Protein AF-A0A7J8J6B3-F1 (afdb_monomer_lite)

Sequence (181 aa):
MGTLDSAQWARTAAPEAQPDWDHHSEEGRAALQRYRDALLRRFLVGAQWPTNISKVANVTQRPDECPGAFYKCLCEAFQIYTLFDPEGPDNQRMVNTAFISQSASDIRKKLQKLEGFAGMNISQLIEIANKVYSNREETVEQEARKRMEKKAALLAAALEKPLPPRKGQRPEGKNNLHTGV

Foldseek 3Di:
DDDPPPVVLLCQLAPPDDDPQDCVDPVSVVSVVSVVVSVVVCCVVVPPLVLPVVQLLPQAADLPHQLVRSLVVSQVSCVVRHPDNCPDPVNQLVSLVSSLVRYDPQLNVVLVPDPPSSVDGPVVSSVSSNVSSVVVVVVVVVVVVVVVVVVVVVVVVVVPPDDPPDPDDDDDDDDDDDDDD

Organism: Molossus molossus (NCBI:txid27622)

InterPro domains:
  IPR003036 Core shell protein Gag P30 [PF02093] (12-134)
  IPR050462 Retroviral Gag-Pol polyproteins [PTHR33166] (8-177)

Secondary structure (DSSP, 8-state):
-----HHHHHHHHS-SSPP---TTSHHHHHHHHHHHHHHHHHHHHH------HHHHHT----TTS-HHHHHHHHHHHHHHH-S--TTSTTTHHHHHHHHHHHS-HHHHHHHHTSTTGGG--HHHHHHHHHHHHHHHHHHHHHHHHHHHHHHHHHHHHHHSSPPPP-TT-PPPP--------

Structure (mmCIF, N/CA/C/O backbone):
data_AF-A0A7J8J6B3-F1
#
_entry.id   AF-A0A7J8J6B3-F1
#
loop_
_atom_site.group_PDB
_atom_site.id
_atom_site.type_symbol
_atom_site.label_atom_id
_atom_site.label_alt_id
_atom_site.label_comp_id
_atom_site.label_asym_id
_atom_site.label_entity_id
_atom_site.label_seq_id
_atom_site.pdbx_PDB_ins_code
_atom_site.Cartn_x
_atom_site.Cartn_y
_atom_site.Cartn_z
_atom_site.occupancy
_atom_site.B_iso_or_equiv
_atom_site.auth_seq_id
_atom_site.auth_comp_id
_atom_site.auth_asym_id
_atom_site.auth_atom_id
_atom_site.pdbx_PDB_model_num
ATOM 1 N N . MET A 1 1 ? 30.357 17.970 -30.559 1.00 35.09 1 MET A N 1
ATOM 2 C CA . MET A 1 1 ? 29.307 17.162 -29.901 1.00 35.09 1 MET A CA 1
ATOM 3 C C . MET A 1 1 ? 28.407 16.600 -30.993 1.00 35.09 1 MET A C 1
ATOM 5 O O . MET A 1 1 ? 27.457 17.260 -31.388 1.00 35.09 1 MET A O 1
ATOM 9 N N . GLY A 1 2 ? 28.801 15.472 -31.593 1.00 40.50 2 GLY A N 1
ATOM 10 C CA . GLY A 1 2 ? 28.080 14.866 -32.714 1.00 40.50 2 GLY A CA 1
ATOM 11 C C . GLY A 1 2 ? 26.863 14.098 -32.214 1.00 40.50 2 GLY A C 1
ATOM 12 O O . GLY A 1 2 ? 26.988 13.273 -31.313 1.00 40.50 2 GLY A O 1
ATOM 13 N N . THR A 1 3 ? 25.695 14.385 -32.775 1.00 45.34 3 THR A N 1
ATOM 14 C CA . THR A 1 3 ? 24.480 13.588 -32.601 1.00 45.34 3 THR A CA 1
ATOM 15 C C . THR A 1 3 ? 24.753 12.177 -33.124 1.00 45.34 3 THR A C 1
ATOM 17 O O . THR A 1 3 ? 24.758 11.968 -34.336 1.00 45.34 3 THR A O 1
ATOM 20 N N . LEU A 1 4 ? 25.043 11.222 -32.231 1.00 43.91 4 LEU A N 1
ATOM 21 C CA . LEU A 1 4 ? 25.082 9.808 -32.599 1.00 43.91 4 LEU A CA 1
ATOM 22 C C . LEU A 1 4 ? 23.664 9.451 -33.051 1.00 43.91 4 LEU A C 1
ATOM 24 O O . LEU A 1 4 ? 22.733 9.465 -32.245 1.00 43.91 4 LEU A O 1
ATOM 28 N N . ASP A 1 5 ? 23.514 9.231 -34.353 1.00 53.50 5 ASP A N 1
ATOM 29 C CA . ASP A 1 5 ? 22.255 8.921 -35.014 1.00 53.50 5 ASP A CA 1
ATOM 30 C C . ASP A 1 5 ? 21.577 7.750 -34.293 1.00 53.50 5 ASP A C 1
ATOM 32 O O . ASP A 1 5 ? 22.074 6.616 -34.270 1.00 53.50 5 ASP A O 1
ATOM 36 N N . SER A 1 6 ? 20.446 8.045 -33.650 1.00 54.84 6 SER A N 1
ATOM 37 C CA . SER A 1 6 ? 19.723 7.078 -32.842 1.00 54.84 6 SER A CA 1
ATOM 38 C C . SER A 1 6 ? 19.203 5.888 -33.662 1.00 54.84 6 SER A C 1
ATOM 40 O O . SER A 1 6 ? 18.957 4.804 -33.134 1.00 54.84 6 SER A O 1
ATOM 42 N N . ALA A 1 7 ? 19.082 6.056 -34.978 1.00 54.97 7 ALA A N 1
ATOM 43 C CA . ALA A 1 7 ? 18.698 4.985 -35.879 1.00 54.97 7 ALA A CA 1
ATOM 44 C C .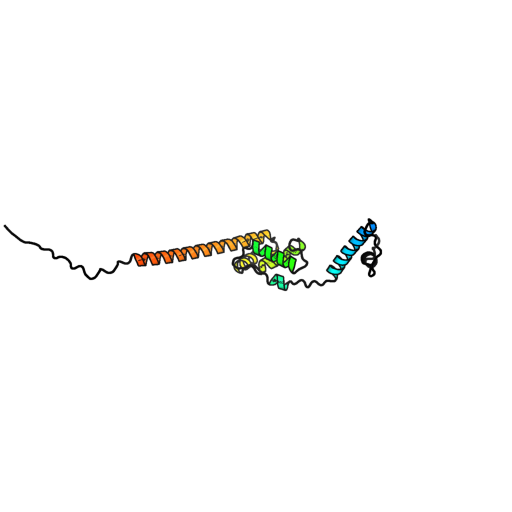 ALA A 1 7 ? 19.883 4.073 -36.248 1.00 54.97 7 ALA A C 1
ATOM 46 O O . ALA A 1 7 ? 19.681 2.880 -36.487 1.00 54.97 7 ALA A O 1
ATOM 47 N N . GLN A 1 8 ? 21.116 4.592 -36.267 1.00 52.94 8 GLN A N 1
ATOM 48 C CA . GLN A 1 8 ? 22.314 3.813 -36.603 1.00 52.94 8 GLN A CA 1
ATOM 49 C C . GLN A 1 8 ? 22.769 2.905 -35.458 1.00 52.94 8 GLN A C 1
ATOM 51 O O . GLN A 1 8 ? 23.138 1.759 -35.717 1.00 52.94 8 GLN A O 1
ATOM 56 N N . TRP A 1 9 ? 22.688 3.343 -34.191 1.00 56.34 9 TRP A N 1
ATOM 57 C CA . TRP A 1 9 ? 23.009 2.441 -33.070 1.00 56.34 9 TRP A CA 1
ATOM 58 C C . TRP A 1 9 ? 22.034 1.266 -32.995 1.00 56.34 9 TRP A C 1
ATOM 60 O O . TRP A 1 9 ? 22.459 0.150 -32.712 1.00 56.34 9 TRP A O 1
ATOM 70 N N . ALA A 1 10 ? 20.748 1.492 -33.283 1.00 56.19 10 ALA A N 1
ATOM 71 C CA . ALA A 1 10 ? 19.719 0.461 -33.193 1.00 56.19 10 ALA A CA 1
ATOM 72 C C . ALA A 1 10 ? 19.918 -0.640 -34.246 1.00 56.19 10 ALA A C 1
ATOM 74 O O . ALA A 1 10 ? 19.779 -1.818 -33.927 1.00 56.19 10 ALA A O 1
ATOM 75 N N . ARG A 1 11 ? 20.317 -0.276 -35.474 1.00 59.25 11 ARG A N 1
ATOM 76 C CA . ARG A 1 11 ? 20.604 -1.239 -36.555 1.00 59.25 11 ARG A CA 1
ATOM 77 C C . ARG A 1 11 ? 21.854 -2.077 -36.288 1.00 59.25 11 ARG A C 1
ATOM 79 O O . ARG A 1 11 ? 21.860 -3.266 -36.582 1.00 59.25 11 ARG A O 1
ATOM 86 N N . THR A 1 12 ? 22.891 -1.476 -35.705 1.00 63.16 12 THR A N 1
ATOM 87 C CA . THR A 1 12 ? 24.136 -2.183 -35.360 1.00 63.16 12 THR A CA 1
ATOM 88 C C . THR A 1 12 ? 23.988 -3.024 -34.088 1.00 63.16 12 THR A C 1
ATOM 90 O O . THR A 1 12 ? 24.637 -4.058 -33.948 1.00 63.16 12 THR A O 1
ATOM 93 N N . ALA A 1 13 ? 23.140 -2.594 -33.149 1.00 64.56 13 ALA A N 1
ATOM 94 C CA . ALA A 1 13 ? 22.900 -3.302 -31.896 1.00 64.56 13 ALA A CA 1
ATOM 95 C C . ALA A 1 13 ? 21.875 -4.435 -32.028 1.00 64.56 13 ALA A C 1
ATOM 97 O O . ALA A 1 13 ? 22.008 -5.405 -31.299 1.00 64.56 13 ALA A O 1
ATOM 98 N N . ALA A 1 14 ? 20.888 -4.340 -32.928 1.00 71.25 14 ALA A N 1
ATOM 99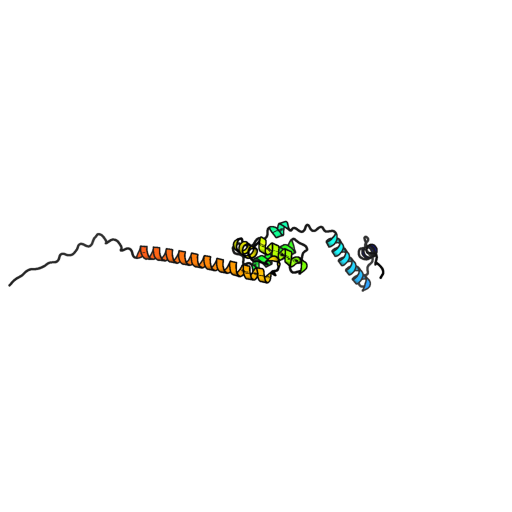 C CA . ALA A 1 14 ? 19.839 -5.342 -33.131 1.00 71.25 14 ALA A CA 1
ATOM 100 C C . ALA A 1 14 ? 19.686 -5.728 -34.617 1.00 71.25 14 ALA A C 1
ATOM 102 O O . ALA A 1 14 ? 18.723 -5.292 -35.254 1.00 71.25 14 ALA A O 1
ATOM 103 N N . PRO A 1 15 ? 20.617 -6.525 -35.185 1.00 77.44 15 PRO A N 1
ATOM 104 C CA . PRO A 1 15 ? 20.516 -6.983 -36.568 1.00 77.44 15 PRO A CA 1
ATOM 105 C C . PRO A 1 15 ? 19.266 -7.851 -36.784 1.00 77.44 15 PRO A C 1
ATOM 107 O O . PRO A 1 15 ? 18.881 -8.637 -35.918 1.00 77.44 15 PRO A O 1
ATOM 110 N N . GLU A 1 16 ? 18.628 -7.696 -37.948 1.00 75.00 16 GLU A N 1
ATOM 111 C CA . GLU A 1 16 ? 17.424 -8.453 -38.338 1.00 75.00 16 GLU A CA 1
ATOM 112 C C . GLU A 1 16 ? 17.750 -9.868 -38.841 1.00 75.00 16 GLU A C 1
ATOM 114 O O . GLU A 1 16 ? 16.938 -10.780 -38.702 1.00 75.00 16 GLU A O 1
ATOM 119 N N . ALA A 1 17 ? 18.947 -10.056 -39.399 1.00 78.25 17 ALA A N 1
ATOM 120 C CA . ALA A 1 17 ? 19.479 -11.352 -39.807 1.00 78.25 17 ALA A CA 1
ATOM 121 C C . ALA A 1 17 ? 20.443 -11.898 -38.747 1.00 78.25 17 ALA A C 1
ATOM 123 O O . ALA A 1 17 ? 21.030 -11.130 -37.982 1.00 78.25 17 ALA A O 1
ATOM 124 N N . GLN A 1 18 ? 20.629 -13.221 -38.725 1.00 77.69 18 GLN A N 1
ATOM 125 C CA . GLN A 1 18 ? 21.564 -13.874 -37.812 1.00 77.69 18 GLN A CA 1
ATOM 126 C C . GLN A 1 18 ? 22.991 -13.338 -38.036 1.00 77.69 18 GLN A C 1
ATOM 128 O O . GLN A 1 18 ? 23.529 -13.504 -39.133 1.00 77.69 18 GLN A O 1
ATOM 133 N N . PRO A 1 19 ? 23.608 -12.696 -37.028 1.00 79.94 19 PRO A N 1
ATOM 134 C CA . PRO A 1 19 ? 24.966 -12.192 -37.150 1.00 79.94 19 PRO A CA 1
ATOM 135 C C . PRO A 1 19 ? 25.989 -13.312 -36.922 1.00 79.94 19 PRO A C 1
ATOM 137 O O . PRO A 1 19 ? 25.786 -14.188 -36.082 1.00 79.94 19 PRO A O 1
ATOM 140 N N . ASP A 1 20 ? 27.118 -13.237 -37.621 1.00 84.06 20 ASP A N 1
ATOM 141 C CA . ASP A 1 20 ? 28.2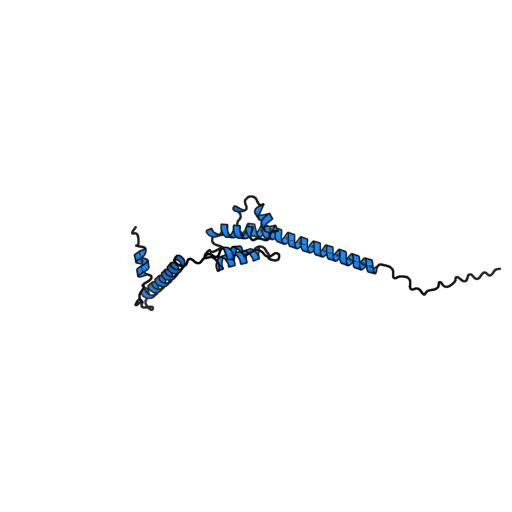56 -14.156 -37.475 1.00 84.06 20 ASP A CA 1
ATOM 142 C C . ASP A 1 20 ? 29.165 -13.742 -36.297 1.00 84.06 20 ASP A C 1
ATOM 144 O O . ASP A 1 20 ? 30.349 -13.450 -36.452 1.00 84.06 20 ASP A O 1
ATOM 148 N N . TRP A 1 21 ? 28.582 -13.572 -35.105 1.00 85.31 21 TRP A N 1
ATOM 149 C CA . TRP A 1 21 ? 29.345 -13.171 -33.919 1.00 85.31 21 TRP A CA 1
ATOM 150 C C . TRP A 1 21 ? 30.109 -14.353 -33.332 1.00 85.31 21 TRP A C 1
ATOM 152 O O . TRP A 1 21 ? 29.505 -15.316 -32.865 1.00 85.31 21 TRP A O 1
ATOM 162 N N . ASP A 1 22 ? 31.430 -14.224 -33.225 1.00 86.88 22 ASP A N 1
ATOM 163 C CA . ASP A 1 22 ? 32.230 -15.159 -32.440 1.00 86.88 22 ASP A CA 1
ATOM 164 C C . ASP A 1 22 ? 32.005 -14.936 -30.937 1.00 86.88 22 ASP A C 1
ATOM 166 O O . ASP A 1 22 ? 32.553 -14.015 -30.328 1.00 86.88 22 ASP A O 1
ATOM 170 N N . HIS A 1 23 ? 31.220 -15.811 -30.313 1.00 79.12 23 HIS A N 1
ATOM 171 C CA . HIS A 1 23 ? 30.904 -15.757 -28.885 1.00 79.12 23 HIS A CA 1
ATOM 172 C C . HIS A 1 23 ? 32.118 -15.952 -27.958 1.00 79.12 23 HIS A C 1
ATOM 174 O O . HIS A 1 23 ? 32.036 -15.631 -26.766 1.00 79.12 23 HIS A O 1
ATOM 180 N N . HIS A 1 24 ? 33.240 -16.454 -28.478 1.00 87.31 24 HIS A N 1
ATOM 181 C CA . HIS A 1 24 ? 34.475 -16.647 -27.722 1.00 87.31 24 HIS A CA 1
ATOM 182 C C . HIS A 1 24 ? 35.396 -15.418 -27.758 1.00 87.31 24 HIS A C 1
ATOM 184 O O . HIS A 1 24 ? 36.246 -15.272 -26.874 1.00 87.31 24 HIS A O 1
ATOM 190 N N . SER A 1 25 ? 35.167 -14.479 -28.679 1.00 91.50 25 SER A N 1
ATOM 191 C CA . SER A 1 25 ? 35.855 -13.182 -28.730 1.00 91.50 25 SER A CA 1
ATOM 192 C C . SER A 1 25 ? 35.271 -12.159 -27.747 1.00 91.50 25 SER A C 1
ATOM 194 O O . SER A 1 25 ? 34.112 -12.244 -27.326 1.00 91.50 25 SER A O 1
ATOM 196 N N . GLU A 1 26 ? 36.075 -11.173 -27.351 1.00 89.19 26 GLU A N 1
ATOM 197 C CA . GLU A 1 26 ? 35.612 -10.070 -26.502 1.00 89.19 26 GLU A CA 1
ATOM 198 C C . GLU A 1 26 ? 34.605 -9.184 -27.245 1.00 89.19 26 GLU A C 1
ATOM 200 O O . GLU A 1 26 ? 33.558 -8.819 -26.702 1.00 89.19 26 GLU A O 1
ATOM 205 N N . GLU A 1 27 ? 34.863 -8.941 -28.525 1.00 87.12 27 GLU A N 1
ATOM 206 C CA . GLU A 1 27 ? 34.019 -8.174 -29.428 1.00 87.12 27 GLU A CA 1
ATOM 207 C C . GLU A 1 27 ? 32.646 -8.828 -29.621 1.00 87.12 27 GLU A C 1
ATOM 209 O O . GLU A 1 27 ? 31.622 -8.140 -29.560 1.00 87.12 27 GLU A O 1
ATOM 214 N N . GLY A 1 28 ? 32.600 -10.152 -29.800 1.00 86.75 28 GLY A N 1
ATOM 215 C CA . GLY A 1 28 ? 31.355 -10.903 -29.954 1.00 86.75 28 GLY A CA 1
ATOM 216 C C . GLY A 1 28 ? 30.551 -11.009 -28.658 1.00 86.75 28 GLY A C 1
ATOM 217 O O . GLY A 1 28 ? 29.323 -10.896 -28.694 1.00 86.75 28 GLY A O 1
ATOM 218 N N . ARG A 1 29 ? 31.205 -11.111 -27.490 1.00 88.44 29 ARG A N 1
ATOM 219 C CA . ARG A 1 29 ? 30.517 -10.992 -26.187 1.00 88.44 29 ARG A CA 1
ATOM 220 C C . ARG A 1 29 ? 29.921 -9.601 -25.984 1.00 88.44 29 ARG A C 1
ATOM 222 O O . ARG A 1 29 ? 28.769 -9.484 -25.564 1.00 88.44 29 ARG A O 1
ATOM 229 N N . ALA A 1 30 ? 30.667 -8.550 -26.319 1.00 88.06 30 ALA A N 1
ATOM 230 C CA . ALA A 1 30 ? 30.177 -7.178 -26.239 1.00 88.06 30 ALA A CA 1
ATOM 231 C C . ALA A 1 30 ? 29.017 -6.928 -27.221 1.00 88.06 30 ALA A C 1
ATOM 233 O O . ALA A 1 30 ? 28.054 -6.243 -26.876 1.00 88.06 30 ALA A O 1
ATOM 234 N N . ALA A 1 31 ? 29.072 -7.503 -28.427 1.00 86.69 31 ALA A N 1
ATOM 235 C CA . ALA A 1 31 ? 27.983 -7.438 -29.400 1.00 86.69 31 ALA A CA 1
ATOM 236 C C . ALA A 1 31 ? 26.716 -8.142 -28.896 1.00 86.69 31 ALA A C 1
ATOM 238 O O . ALA A 1 31 ? 25.632 -7.561 -28.952 1.00 86.69 31 ALA A O 1
ATOM 239 N N . LEU A 1 32 ? 26.862 -9.330 -28.305 1.00 84.94 32 LEU A N 1
ATOM 240 C CA . LEU A 1 32 ? 25.756 -10.066 -27.696 1.00 84.94 32 LEU A CA 1
ATOM 241 C C . LEU A 1 32 ? 25.111 -9.295 -26.535 1.00 84.94 32 LEU A C 1
ATOM 243 O O . LEU A 1 32 ? 23.885 -9.285 -26.412 1.00 84.94 32 LEU A O 1
ATOM 247 N N . GLN A 1 33 ? 25.908 -8.630 -25.695 1.00 86.06 33 GLN A N 1
ATOM 248 C CA . GLN A 1 33 ? 25.378 -7.803 -24.611 1.00 86.06 33 GLN A CA 1
ATOM 249 C C . GLN A 1 33 ? 24.569 -6.618 -25.158 1.00 86.06 33 GLN A C 1
ATOM 251 O O . GLN A 1 33 ? 23.429 -6.415 -24.743 1.00 86.06 33 GLN A O 1
ATOM 256 N N . ARG A 1 34 ? 25.100 -5.899 -26.159 1.00 87.75 34 ARG A N 1
ATOM 257 C CA . ARG A 1 34 ? 24.376 -4.802 -26.828 1.00 87.75 34 ARG A CA 1
ATOM 258 C C . ARG A 1 34 ? 23.065 -5.273 -27.457 1.00 87.75 34 ARG A C 1
ATOM 260 O O . ARG A 1 34 ? 22.070 -4.558 -27.377 1.00 87.75 34 ARG A O 1
ATOM 267 N N . TYR A 1 35 ? 23.053 -6.471 -28.037 1.00 84.62 35 TYR A N 1
ATOM 268 C CA . TYR A 1 35 ? 21.853 -7.083 -28.605 1.00 84.62 35 TYR A CA 1
ATOM 269 C C . TYR A 1 35 ? 20.777 -7.356 -27.566 1.00 84.62 35 TYR A C 1
ATOM 271 O O . TYR A 1 35 ? 19.624 -6.966 -27.747 1.00 84.62 35 TYR A O 1
ATOM 279 N N . ARG A 1 36 ? 21.157 -7.977 -26.446 1.00 83.75 36 ARG A N 1
ATOM 280 C CA . ARG A 1 36 ? 20.245 -8.237 -25.326 1.00 83.75 36 ARG A CA 1
ATOM 281 C C . ARG A 1 36 ? 19.671 -6.938 -24.771 1.00 83.75 36 ARG A C 1
ATOM 283 O O . ARG A 1 36 ? 18.459 -6.840 -24.603 1.00 83.75 36 ARG A O 1
ATOM 290 N N . ASP A 1 37 ? 20.512 -5.928 -24.570 1.00 82.50 37 ASP A N 1
ATOM 291 C CA . ASP A 1 37 ? 20.078 -4.624 -24.068 1.00 82.50 37 ASP A CA 1
ATOM 292 C C . ASP A 1 37 ? 19.140 -3.916 -25.056 1.00 82.50 37 ASP A C 1
ATOM 294 O O . ASP A 1 3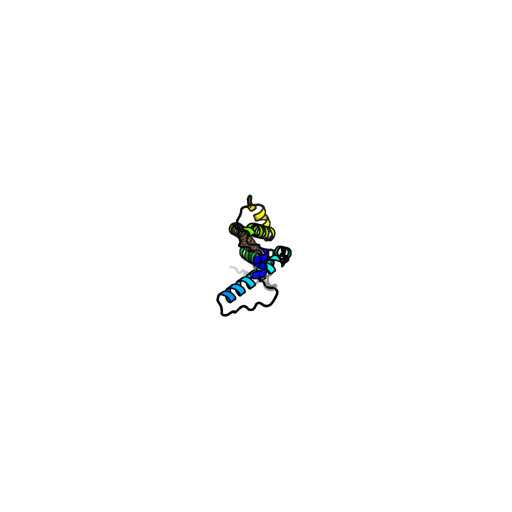7 ? 18.133 -3.335 -24.650 1.00 82.50 37 ASP A O 1
ATOM 298 N N . ALA A 1 38 ? 19.430 -3.981 -26.358 1.00 82.38 38 ALA A N 1
ATOM 299 C CA . ALA A 1 38 ? 18.582 -3.409 -27.399 1.00 82.38 38 ALA A CA 1
ATOM 300 C C . ALA A 1 38 ? 17.231 -4.131 -27.503 1.00 82.38 38 ALA A C 1
ATOM 302 O O . ALA A 1 38 ? 16.203 -3.466 -27.635 1.00 82.38 38 ALA A O 1
ATOM 303 N N . LEU A 1 39 ? 17.208 -5.463 -27.390 1.00 80.31 39 LEU A N 1
ATOM 304 C CA . LEU A 1 39 ? 15.973 -6.246 -27.347 1.00 80.31 39 LEU A CA 1
ATOM 305 C C . LEU A 1 39 ? 15.139 -5.918 -26.112 1.00 80.31 39 LEU A C 1
ATOM 307 O O . LEU A 1 39 ? 13.946 -5.667 -26.253 1.00 80.31 39 LEU A O 1
ATOM 311 N N . LEU A 1 40 ? 15.751 -5.859 -24.928 1.00 78.94 40 LEU A N 1
ATOM 312 C CA . LEU A 1 40 ? 15.059 -5.480 -23.696 1.00 78.94 40 LEU A CA 1
ATOM 313 C C . LEU A 1 40 ? 14.506 -4.060 -23.791 1.00 78.94 40 LEU A C 1
ATOM 315 O O . LEU A 1 40 ? 13.344 -3.841 -23.480 1.00 78.94 40 LEU A O 1
ATOM 319 N N . ARG A 1 41 ? 15.284 -3.096 -24.292 1.00 75.69 41 ARG A N 1
ATOM 320 C CA . ARG A 1 41 ? 14.814 -1.718 -24.498 1.00 75.69 41 ARG A CA 1
ATOM 321 C C . ARG A 1 41 ? 13.689 -1.645 -25.522 1.00 75.69 41 ARG A C 1
ATOM 323 O O . ARG A 1 41 ? 12.691 -0.990 -25.260 1.00 75.69 41 ARG A O 1
ATOM 330 N N . ARG A 1 42 ? 13.811 -2.319 -26.669 1.00 70.88 42 ARG A N 1
ATOM 331 C CA . ARG A 1 42 ? 12.765 -2.352 -27.705 1.00 70.88 42 ARG A CA 1
ATOM 332 C C . ARG A 1 42 ? 11.499 -3.030 -27.194 1.00 70.88 42 ARG A C 1
ATOM 334 O O . ARG A 1 42 ? 10.407 -2.558 -27.487 1.00 70.88 42 ARG A O 1
ATOM 341 N N . PHE A 1 43 ? 11.644 -4.098 -26.419 1.00 69.06 43 PHE A N 1
ATOM 342 C CA . PHE A 1 43 ? 10.539 -4.767 -25.751 1.00 69.06 43 PHE A CA 1
ATOM 343 C C . PHE A 1 43 ? 9.897 -3.858 -24.705 1.00 69.06 43 PHE A C 1
ATOM 345 O O . PHE A 1 43 ? 8.691 -3.716 -24.724 1.00 69.06 43 PHE A O 1
ATOM 352 N N . LEU A 1 44 ? 10.657 -3.172 -23.854 1.00 64.50 44 LEU A N 1
ATOM 353 C CA . LEU A 1 44 ? 10.109 -2.256 -22.847 1.00 64.50 44 LEU A CA 1
ATOM 354 C C . LEU A 1 44 ? 9.465 -1.001 -23.460 1.00 64.50 44 LEU A C 1
ATOM 356 O O . LEU A 1 44 ? 8.470 -0.516 -22.938 1.00 64.50 44 LEU A O 1
ATOM 360 N N . VAL A 1 45 ? 10.006 -0.482 -24.566 1.00 65.38 45 VAL A N 1
ATOM 361 C CA . VAL A 1 45 ? 9.463 0.689 -25.282 1.00 65.38 45 VAL A CA 1
ATOM 362 C C . VAL A 1 45 ? 8.256 0.316 -26.152 1.00 65.38 45 VAL A C 1
ATOM 364 O O . VAL A 1 45 ? 7.334 1.112 -26.297 1.00 65.38 45 VAL A O 1
ATOM 367 N N . GLY A 1 46 ? 8.262 -0.877 -26.757 1.00 57.75 46 GLY A N 1
ATOM 368 C CA . GLY A 1 46 ? 7.210 -1.362 -27.658 1.00 57.75 46 GLY A CA 1
ATOM 369 C C . GLY A 1 46 ? 6.101 -2.152 -26.964 1.00 57.75 46 GLY A C 1
ATOM 370 O O . GLY A 1 46 ? 4.970 -2.180 -27.449 1.00 57.75 46 GLY A O 1
ATOM 371 N N . ALA A 1 47 ? 6.388 -2.770 -25.819 1.00 52.25 47 ALA A N 1
ATOM 372 C CA . ALA A 1 47 ? 5.366 -3.304 -24.946 1.00 52.25 47 ALA A CA 1
ATOM 373 C C . ALA A 1 47 ? 4.697 -2.117 -24.265 1.00 52.25 47 ALA A C 1
ATOM 375 O O . ALA A 1 47 ? 5.158 -1.595 -23.251 1.00 52.25 47 ALA A O 1
ATOM 376 N N . GLN A 1 48 ? 3.542 -1.736 -24.799 1.00 54.75 48 GLN A N 1
ATOM 377 C CA . GLN A 1 48 ? 2.478 -1.221 -23.957 1.00 54.75 48 GLN A CA 1
ATOM 378 C C . GLN A 1 48 ? 2.111 -2.351 -22.988 1.00 54.75 48 GLN A C 1
ATOM 380 O O . GLN A 1 48 ? 1.126 -3.051 -23.197 1.00 54.75 48 GLN A O 1
ATOM 385 N N . TRP A 1 49 ? 2.936 -2.600 -21.966 1.00 52.28 49 TRP A N 1
ATOM 386 C CA . TRP A 1 49 ? 2.477 -3.334 -20.800 1.00 52.28 49 TRP A CA 1
ATOM 387 C C . TRP A 1 49 ? 1.268 -2.543 -20.328 1.00 52.28 49 TRP A C 1
ATOM 389 O O . TRP A 1 49 ? 1.435 -1.363 -20.006 1.00 52.28 49 TRP A O 1
ATOM 399 N N . PRO A 1 50 ? 0.044 -3.094 -20.375 1.00 54.94 50 PRO A N 1
ATOM 400 C CA . PRO A 1 50 ? -1.085 -2.361 -19.854 1.00 54.94 50 PRO A CA 1
ATOM 401 C C . PRO A 1 50 ? -0.816 -2.235 -18.361 1.00 54.94 50 PRO A C 1
ATOM 403 O O . PRO A 1 50 ? -0.987 -3.205 -17.626 1.00 54.94 50 PRO A O 1
ATOM 406 N N . THR A 1 51 ? -0.318 -1.071 -17.933 1.00 68.56 51 THR A N 1
ATOM 407 C CA . THR A 1 51 ? -0.158 -0.708 -16.531 1.00 68.56 51 THR A CA 1
ATOM 408 C C . THR A 1 51 ? -1.510 -0.956 -15.894 1.00 68.56 51 THR A C 1
ATOM 410 O O . THR A 1 51 ? -2.457 -0.194 -16.105 1.00 68.56 51 THR A O 1
ATOM 413 N N . ASN A 1 52 ? -1.648 -2.074 -15.186 1.00 82.00 52 ASN A N 1
ATOM 414 C CA . ASN A 1 52 ? -2.951 -2.523 -14.735 1.00 82.00 52 ASN A CA 1
ATOM 415 C C . ASN A 1 52 ? -3.233 -1.877 -13.385 1.00 82.00 52 ASN A C 1
ATOM 417 O O . ASN A 1 52 ? -3.302 -2.529 -12.344 1.00 82.00 52 ASN A O 1
ATOM 421 N N . ILE A 1 53 ? -3.390 -0.553 -13.420 1.00 85.69 53 ILE A N 1
ATOM 422 C CA . ILE A 1 53 ? -3.714 0.259 -12.248 1.00 85.69 53 ILE A CA 1
ATOM 423 C C . ILE A 1 53 ? -5.035 -0.200 -11.634 1.00 85.69 53 ILE A C 1
ATOM 425 O O . ILE A 1 53 ? -5.191 -0.141 -10.421 1.00 85.69 53 ILE A O 1
ATOM 429 N N . SER A 1 54 ? -5.962 -0.736 -12.433 1.00 86.50 54 SER A N 1
ATOM 430 C CA . SER A 1 54 ? -7.202 -1.323 -11.923 1.00 86.50 54 SER A CA 1
ATOM 431 C C . SER A 1 54 ? -6.945 -2.500 -10.977 1.00 86.50 54 SER A C 1
ATOM 433 O O . SER A 1 54 ? -7.636 -2.622 -9.971 1.00 86.50 54 SER A O 1
ATOM 435 N N . LYS A 1 55 ? -5.944 -3.352 -11.244 1.00 89.62 55 LYS A N 1
ATOM 436 C CA . LYS A 1 55 ? -5.558 -4.436 -10.323 1.00 89.62 55 LYS A CA 1
ATOM 437 C C . LYS A 1 55 ? -4.958 -3.895 -9.032 1.00 89.62 55 LYS A C 1
ATOM 439 O O . LYS A 1 55 ? -5.330 -4.384 -7.972 1.00 89.62 55 LYS A O 1
ATOM 444 N N . VAL A 1 56 ? -4.113 -2.869 -9.117 1.00 90.75 56 VAL A N 1
ATOM 445 C CA . VAL A 1 56 ? -3.550 -2.202 -7.932 1.00 90.75 56 VAL A CA 1
ATOM 446 C C . VAL A 1 56 ? -4.650 -1.533 -7.104 1.00 90.75 56 VAL A C 1
ATOM 448 O O . VAL A 1 56 ? -4.679 -1.678 -5.891 1.00 90.75 56 VAL A O 1
ATOM 451 N N . ALA A 1 57 ? -5.612 -0.868 -7.746 1.00 90.19 57 ALA A N 1
ATOM 452 C CA . ALA A 1 57 ? -6.725 -0.195 -7.076 1.00 90.19 57 ALA A CA 1
ATOM 453 C C . ALA A 1 57 ? -7.673 -1.148 -6.326 1.00 90.19 57 ALA A C 1
ATOM 455 O O . ALA A 1 57 ? -8.376 -0.715 -5.415 1.00 90.19 57 ALA A O 1
ATOM 456 N N . ASN A 1 58 ? -7.691 -2.431 -6.700 1.00 94.25 58 ASN A N 1
ATOM 457 C CA . ASN A 1 58 ? -8.469 -3.464 -6.015 1.00 94.25 58 ASN A CA 1
ATOM 458 C C . ASN A 1 58 ? -7.779 -4.001 -4.753 1.00 94.25 58 ASN A C 1
ATOM 460 O O . ASN A 1 58 ? -8.398 -4.753 -4.001 1.00 94.25 58 ASN A O 1
ATOM 464 N N . VAL A 1 59 ? -6.510 -3.658 -4.522 1.00 94.88 59 VAL A N 1
ATOM 465 C CA . VAL A 1 59 ? -5.812 -4.006 -3.286 1.00 94.88 59 VAL A CA 1
ATOM 466 C C . VAL A 1 59 ? -6.292 -3.045 -2.210 1.00 94.88 59 VAL A C 1
ATOM 468 O O . VAL A 1 59 ? -6.135 -1.838 -2.322 1.00 94.88 59 VAL A O 1
ATOM 471 N N . THR A 1 60 ? -6.927 -3.568 -1.170 1.00 97.25 60 THR A N 1
ATOM 472 C CA . THR A 1 60 ? -7.419 -2.769 -0.044 1.00 97.25 60 THR A CA 1
ATOM 473 C C . THR A 1 60 ? -7.050 -3.446 1.254 1.00 97.25 60 THR A C 1
ATOM 475 O O . THR A 1 60 ? -7.117 -4.674 1.333 1.00 97.25 60 THR A O 1
ATOM 478 N N . GLN A 1 61 ? -6.734 -2.651 2.273 1.00 97.88 61 GLN A N 1
ATOM 479 C CA . GLN A 1 61 ? -6.374 -3.170 3.583 1.00 97.88 61 GLN A CA 1
ATOM 480 C C . GLN A 1 61 ? -7.528 -3.982 4.171 1.00 97.88 61 GLN A C 1
ATOM 482 O O . GLN A 1 61 ? -8.660 -3.493 4.288 1.00 97.88 61 GLN A O 1
ATOM 487 N N . ARG A 1 62 ? -7.234 -5.215 4.582 1.00 94.62 62 ARG A N 1
ATOM 488 C CA . ARG A 1 62 ? -8.216 -6.064 5.268 1.00 94.62 62 ARG A CA 1
ATOM 489 C C . ARG A 1 62 ? -8.428 -5.584 6.711 1.00 94.62 62 ARG A C 1
ATOM 491 O O . ARG A 1 62 ? -7.534 -4.970 7.290 1.00 94.62 62 ARG A O 1
ATOM 498 N N . PRO A 1 63 ? -9.590 -5.854 7.334 1.00 89.25 63 PRO A N 1
ATOM 499 C CA . PRO A 1 63 ? -9.849 -5.417 8.705 1.00 89.25 63 PRO A CA 1
ATOM 500 C C . PRO A 1 63 ? -8.808 -5.921 9.709 1.00 89.25 63 PRO A C 1
ATOM 502 O O . PRO A 1 63 ? -8.433 -5.177 10.598 1.00 89.25 63 PRO A O 1
ATOM 505 N N . ASP A 1 64 ? -8.323 -7.144 9.542 1.00 90.06 64 ASP A N 1
ATOM 506 C CA . ASP A 1 64 ? -7.364 -7.850 10.399 1.00 90.06 64 ASP A CA 1
ATOM 507 C C . ASP A 1 64 ? -5.896 -7.675 9.970 1.00 90.06 64 ASP A C 1
ATOM 509 O O . ASP A 1 64 ? -4.985 -8.238 10.572 1.00 90.06 64 ASP A O 1
ATOM 513 N N . GLU A 1 65 ? -5.649 -6.903 8.915 1.00 95.44 65 GLU A N 1
ATOM 514 C CA . GLU A 1 65 ? -4.315 -6.692 8.371 1.00 95.44 65 GLU A CA 1
ATOM 515 C C . GLU A 1 65 ? -3.688 -5.429 8.960 1.00 95.44 65 GLU A C 1
ATOM 517 O O . GLU A 1 65 ? -4.253 -4.330 8.885 1.00 95.44 65 GLU A O 1
ATOM 522 N N . CYS A 1 66 ? -2.484 -5.559 9.520 1.00 96.25 66 CYS A N 1
ATOM 523 C CA . CYS A 1 66 ? -1.780 -4.399 10.043 1.00 96.25 66 CYS A CA 1
ATOM 524 C C . CYS A 1 66 ? -1.314 -3.477 8.893 1.00 96.25 66 CYS A C 1
ATOM 526 O O . CYS A 1 66 ? -0.930 -3.954 7.822 1.00 96.25 66 CYS A O 1
ATOM 528 N N . PRO A 1 67 ? -1.287 -2.149 9.098 1.00 97.75 67 PRO A N 1
ATOM 529 C CA . PRO A 1 67 ? -0.925 -1.183 8.056 1.00 97.75 67 PRO A CA 1
ATOM 530 C C . PRO A 1 67 ? 0.426 -1.438 7.376 1.00 97.75 67 PRO A C 1
ATOM 532 O O . PRO A 1 67 ? 0.566 -1.226 6.175 1.00 97.75 67 PRO A O 1
ATOM 535 N N . GLY A 1 68 ? 1.421 -1.922 8.124 1.00 97.12 68 GLY A N 1
ATOM 536 C CA . GLY A 1 68 ? 2.726 -2.273 7.560 1.00 97.12 68 GLY A CA 1
ATOM 537 C C . GLY A 1 68 ? 2.688 -3.495 6.634 1.00 97.12 68 GLY A C 1
ATOM 538 O O . GLY A 1 68 ? 3.404 -3.517 5.637 1.00 97.12 68 GLY A O 1
ATOM 539 N N . ALA A 1 69 ? 1.856 -4.498 6.936 1.00 97.62 69 ALA A N 1
ATOM 540 C CA . ALA A 1 69 ? 1.653 -5.648 6.053 1.00 97.62 69 ALA A CA 1
ATOM 541 C C . ALA A 1 69 ? 0.911 -5.228 4.779 1.00 97.62 69 ALA A C 1
ATOM 543 O O . ALA A 1 69 ? 1.371 -5.531 3.681 1.00 97.62 69 ALA A O 1
ATOM 544 N N . PHE A 1 70 ? -0.138 -4.417 4.931 1.00 98.06 70 PHE A N 1
ATOM 545 C CA . PHE A 1 70 ? -0.873 -3.853 3.803 1.00 98.06 70 PHE A CA 1
ATOM 546 C C . PHE A 1 70 ? 0.034 -3.065 2.847 1.00 98.06 70 PHE A C 1
ATOM 548 O O . PHE A 1 70 ? -0.047 -3.244 1.634 1.00 98.06 70 PHE A O 1
ATOM 555 N N . TYR A 1 71 ? 0.941 -2.233 3.374 1.00 97.25 71 TYR A N 1
ATOM 556 C CA . TYR A 1 71 ? 1.909 -1.516 2.541 1.00 97.25 71 TYR A CA 1
ATOM 557 C C . TYR A 1 71 ? 2.783 -2.464 1.705 1.00 97.25 71 TYR A C 1
ATOM 559 O O . TYR A 1 71 ? 2.986 -2.215 0.520 1.00 97.25 71 TYR A O 1
ATOM 567 N N . LYS A 1 72 ? 3.256 -3.575 2.286 1.00 96.38 72 LYS A N 1
ATOM 568 C CA . LYS A 1 72 ? 4.044 -4.574 1.545 1.00 96.38 72 LYS A CA 1
ATOM 569 C C . LYS A 1 72 ? 3.232 -5.197 0.413 1.00 96.38 72 LYS A C 1
ATOM 571 O O . LYS A 1 72 ? 3.703 -5.205 -0.719 1.00 96.38 72 LYS A O 1
ATOM 576 N N . CYS A 1 73 ? 1.997 -5.620 0.687 1.00 96.06 73 CYS A N 1
ATOM 577 C CA . CYS A 1 73 ? 1.102 -6.152 -0.343 1.00 96.06 73 CYS A CA 1
ATOM 578 C C . CYS A 1 73 ? 0.804 -5.122 -1.444 1.00 96.06 73 CYS A C 1
ATOM 580 O O . CYS A 1 73 ? 0.699 -5.473 -2.619 1.00 96.06 73 CYS A O 1
ATOM 582 N N . LEU A 1 74 ? 0.701 -3.840 -1.083 1.00 94.88 74 LEU A N 1
ATOM 583 C CA . LEU A 1 74 ? 0.525 -2.757 -2.041 1.00 94.88 74 LEU A CA 1
ATOM 584 C C . LEU A 1 74 ? 1.764 -2.587 -2.936 1.00 94.88 74 LEU A C 1
ATOM 586 O O . LEU A 1 74 ? 1.620 -2.500 -4.154 1.00 94.88 74 LEU A O 1
ATOM 590 N N . CYS A 1 75 ? 2.973 -2.594 -2.367 1.00 93.81 75 CYS A N 1
ATOM 591 C CA . CYS A 1 75 ? 4.223 -2.557 -3.133 1.00 93.81 75 CYS A CA 1
ATOM 592 C C . CYS A 1 75 ? 4.366 -3.761 -4.067 1.00 93.81 75 CYS A C 1
ATOM 594 O O . CYS A 1 75 ? 4.681 -3.585 -5.242 1.00 93.81 75 CYS A O 1
ATOM 596 N N . GLU A 1 76 ? 4.073 -4.967 -3.581 1.00 93.50 76 GLU A N 1
ATOM 597 C CA . GLU A 1 76 ? 4.069 -6.185 -4.397 1.00 93.50 76 GLU A CA 1
ATOM 598 C C . GLU A 1 76 ? 3.096 -6.054 -5.575 1.00 93.50 76 GLU A C 1
ATOM 600 O O . GLU A 1 76 ? 3.437 -6.379 -6.710 1.00 93.50 76 GLU A O 1
ATOM 605 N N . ALA A 1 77 ? 1.900 -5.507 -5.348 1.00 92.56 77 ALA A N 1
ATOM 606 C CA . ALA A 1 77 ? 0.940 -5.276 -6.420 1.00 92.56 77 ALA A CA 1
ATOM 607 C C . ALA A 1 77 ? 1.447 -4.263 -7.455 1.00 92.56 77 ALA A C 1
ATOM 609 O O . ALA A 1 77 ? 1.272 -4.485 -8.654 1.00 92.56 77 ALA A O 1
ATOM 610 N N . PHE A 1 78 ? 2.100 -3.179 -7.025 1.00 90.44 78 PHE A N 1
ATOM 611 C CA . PHE A 1 78 ? 2.756 -2.254 -7.949 1.00 90.44 78 PHE A CA 1
ATOM 612 C C . PHE A 1 78 ? 3.848 -2.958 -8.761 1.00 90.44 78 PHE A C 1
ATOM 614 O O . PHE A 1 78 ? 3.864 -2.804 -9.978 1.00 90.44 78 PHE A O 1
ATOM 621 N N . GLN A 1 79 ? 4.686 -3.786 -8.142 1.00 88.69 79 GLN A N 1
ATOM 622 C CA . GLN A 1 79 ? 5.750 -4.519 -8.840 1.00 88.69 79 GLN A CA 1
ATOM 623 C C . GLN A 1 79 ? 5.216 -5.574 -9.822 1.00 88.69 79 GLN A C 1
ATOM 625 O O . GLN A 1 79 ? 5.809 -5.797 -10.873 1.00 88.69 79 GLN A O 1
ATOM 630 N N . ILE A 1 80 ? 4.098 -6.232 -9.497 1.00 88.31 80 ILE A N 1
ATOM 631 C CA . ILE A 1 80 ? 3.505 -7.284 -10.337 1.00 88.31 80 ILE A CA 1
ATOM 632 C C . ILE A 1 80 ? 2.710 -6.688 -11.504 1.00 88.31 80 ILE A C 1
ATOM 634 O O . ILE A 1 80 ? 2.762 -7.200 -12.622 1.00 88.31 80 ILE A O 1
ATOM 638 N N . TYR A 1 81 ? 1.921 -5.643 -11.245 1.00 85.88 81 TYR A N 1
ATOM 639 C CA . TYR A 1 81 ? 0.924 -5.138 -12.196 1.00 85.88 81 TYR A CA 1
ATOM 640 C C . TYR A 1 81 ? 1.335 -3.843 -12.899 1.00 85.88 81 TYR A C 1
ATOM 642 O O . TYR A 1 81 ? 0.619 -3.377 -13.792 1.00 85.88 81 TYR A O 1
ATOM 650 N N . THR A 1 82 ? 2.463 -3.249 -12.512 1.00 81.19 82 THR A N 1
ATOM 651 C CA . THR A 1 82 ? 2.993 -2.022 -13.111 1.00 81.19 82 THR A CA 1
ATOM 652 C C . THR A 1 82 ? 4.496 -2.146 -13.354 1.00 81.19 82 THR A C 1
ATOM 654 O O . THR A 1 82 ? 5.173 -2.941 -12.714 1.00 81.19 82 THR A O 1
ATOM 657 N N . LEU A 1 83 ? 5.033 -1.341 -14.274 1.00 76.88 83 LEU A N 1
ATOM 658 C CA . LEU A 1 83 ? 6.482 -1.233 -14.495 1.00 76.88 83 LEU A CA 1
ATOM 659 C C . LEU A 1 83 ? 7.159 -0.256 -13.515 1.00 76.88 83 LEU A C 1
ATOM 661 O O . LEU A 1 83 ? 8.328 0.082 -13.692 1.00 76.88 83 LEU A O 1
ATOM 665 N N . PHE A 1 84 ? 6.423 0.262 -12.529 1.00 80.44 84 PHE A N 1
ATOM 666 C CA . PHE A 1 84 ? 6.934 1.248 -11.588 1.00 80.44 84 PHE A CA 1
ATOM 667 C C . PHE A 1 84 ? 7.603 0.559 -10.409 1.00 80.44 84 PHE A C 1
ATOM 669 O O . PHE A 1 84 ? 7.023 -0.336 -9.798 1.00 80.44 84 PHE A O 1
ATOM 676 N N . ASP A 1 85 ? 8.795 1.031 -10.056 1.00 84.19 85 ASP A N 1
ATOM 677 C CA . ASP A 1 85 ? 9.395 0.706 -8.770 1.00 84.19 85 ASP A CA 1
ATOM 678 C C . ASP A 1 85 ? 8.680 1.512 -7.672 1.00 84.19 85 ASP A C 1
ATOM 680 O O . ASP A 1 85 ? 8.849 2.736 -7.627 1.00 84.19 85 ASP A O 1
ATOM 684 N N . PRO A 1 86 ? 7.866 0.886 -6.802 1.00 87.38 86 PRO A N 1
ATOM 685 C CA . PRO A 1 86 ? 7.142 1.607 -5.762 1.00 87.38 86 PRO A CA 1
ATOM 686 C C . PRO A 1 86 ? 8.074 2.269 -4.741 1.00 87.38 86 PRO A C 1
ATOM 688 O O . PRO A 1 86 ? 7.664 3.238 -4.105 1.00 87.38 86 PRO A O 1
ATOM 691 N N . GLU A 1 87 ? 9.316 1.801 -4.591 1.00 87.31 87 GLU A N 1
ATOM 692 C CA . GLU A 1 87 ? 10.296 2.366 -3.653 1.00 87.31 87 GLU A CA 1
ATOM 693 C C . GLU A 1 87 ? 11.111 3.514 -4.269 1.00 87.31 87 GLU A C 1
ATOM 695 O O . GLU A 1 87 ? 11.751 4.284 -3.550 1.00 87.31 87 GLU A O 1
ATOM 700 N N . GLY A 1 88 ? 11.018 3.697 -5.589 1.00 87.88 88 GLY A N 1
ATOM 701 C CA . GLY A 1 88 ? 11.649 4.800 -6.301 1.00 87.88 88 GLY A CA 1
ATOM 702 C C . GLY A 1 88 ? 11.083 6.167 -5.876 1.00 87.88 88 GLY A C 1
ATOM 703 O O . GLY A 1 88 ? 9.863 6.315 -5.737 1.00 87.88 88 GLY A O 1
ATOM 704 N N . PRO A 1 89 ? 11.929 7.204 -5.718 1.00 85.12 89 PRO A N 1
ATOM 705 C CA . PRO A 1 89 ? 11.516 8.509 -5.189 1.00 85.12 89 PRO A CA 1
ATOM 706 C C . PRO A 1 89 ? 10.422 9.183 -6.029 1.00 85.12 89 PRO A C 1
ATOM 708 O O . PRO A 1 89 ? 9.521 9.812 -5.474 1.00 85.12 89 PRO A O 1
ATOM 711 N N . ASP A 1 90 ? 10.445 8.985 -7.348 1.00 85.19 90 ASP A N 1
ATOM 712 C CA . ASP A 1 90 ? 9.462 9.554 -8.277 1.00 85.19 90 ASP A CA 1
ATOM 713 C C . ASP A 1 90 ? 8.063 8.926 -8.122 1.00 85.19 90 ASP A C 1
ATOM 715 O O . ASP A 1 90 ? 7.049 9.560 -8.424 1.00 85.19 90 ASP A O 1
ATOM 719 N N . ASN A 1 91 ? 7.986 7.701 -7.591 1.00 87.38 91 ASN A N 1
ATOM 720 C CA . ASN A 1 91 ? 6.750 6.920 -7.486 1.00 87.38 91 ASN A CA 1
ATOM 721 C C . ASN A 1 91 ? 6.115 6.982 -6.088 1.00 87.38 91 ASN A C 1
ATOM 723 O O . ASN A 1 91 ? 4.919 6.713 -5.937 1.00 87.38 91 ASN A O 1
ATOM 727 N N . GLN A 1 92 ? 6.868 7.410 -5.070 1.00 89.12 92 GLN A N 1
ATOM 728 C CA . GLN A 1 92 ? 6.421 7.468 -3.673 1.00 89.12 92 GLN A CA 1
ATOM 729 C C . GLN A 1 92 ? 5.122 8.259 -3.481 1.00 89.12 92 GLN A C 1
ATOM 731 O O . GLN A 1 92 ? 4.249 7.856 -2.717 1.00 89.12 92 GLN A O 1
ATOM 736 N N . ARG A 1 93 ? 4.927 9.360 -4.218 1.00 89.50 93 ARG A N 1
ATOM 737 C CA . ARG A 1 93 ? 3.690 10.156 -4.125 1.00 89.50 93 ARG A CA 1
ATOM 738 C C . ARG A 1 93 ? 2.447 9.347 -4.509 1.00 89.50 93 ARG A C 1
ATOM 740 O O . ARG A 1 93 ? 1.401 9.466 -3.864 1.00 89.50 93 ARG A O 1
ATOM 747 N N . MET A 1 94 ? 2.553 8.537 -5.558 1.00 90.00 94 MET A N 1
ATOM 748 C CA . MET A 1 94 ? 1.465 7.680 -6.021 1.00 90.00 94 MET A CA 1
ATOM 749 C C . MET A 1 94 ? 1.195 6.563 -5.010 1.00 90.00 94 MET A C 1
ATOM 751 O O . MET A 1 94 ? 0.040 6.350 -4.642 1.00 90.00 94 MET A O 1
ATOM 755 N N . VAL A 1 95 ? 2.248 5.915 -4.506 1.00 92.62 95 VAL A N 1
ATOM 756 C CA . VAL A 1 95 ? 2.132 4.845 -3.504 1.00 92.62 95 VAL A CA 1
ATOM 757 C C . VAL A 1 95 ? 1.517 5.367 -2.201 1.00 92.62 95 VAL A C 1
ATOM 759 O O . VAL A 1 95 ? 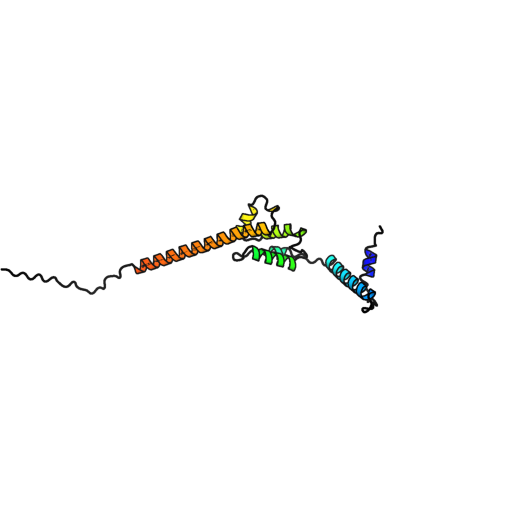0.589 4.753 -1.681 1.00 92.62 95 VAL A O 1
ATOM 762 N N . ASN A 1 96 ? 1.920 6.549 -1.724 1.00 93.94 96 ASN A N 1
ATOM 763 C CA . ASN A 1 96 ? 1.341 7.186 -0.533 1.00 93.94 96 ASN A CA 1
ATOM 764 C C . ASN A 1 96 ? -0.151 7.490 -0.718 1.00 93.94 96 ASN A C 1
ATOM 766 O O . ASN A 1 96 ? -0.965 7.267 0.180 1.00 93.94 96 ASN A O 1
ATOM 770 N N . THR A 1 97 ? -0.528 7.970 -1.905 1.00 92.94 97 THR A N 1
ATOM 771 C CA . THR A 1 97 ? -1.930 8.256 -2.243 1.00 92.94 97 THR A CA 1
ATOM 772 C C . THR A 1 97 ? -2.765 6.972 -2.270 1.00 92.94 97 THR A C 1
ATOM 774 O O . THR A 1 97 ? -3.878 6.936 -1.730 1.00 92.94 97 THR A O 1
ATOM 777 N N . ALA A 1 98 ? -2.227 5.900 -2.857 1.00 94.44 98 ALA A N 1
ATOM 778 C CA . ALA A 1 98 ? -2.853 4.583 -2.855 1.00 94.44 98 ALA A CA 1
ATOM 779 C C . ALA A 1 98 ? -3.007 4.055 -1.422 1.00 94.44 98 ALA A C 1
ATOM 781 O O . ALA A 1 98 ? -4.123 3.743 -1.016 1.00 94.44 98 ALA A O 1
ATOM 782 N N . PHE A 1 99 ? -1.944 4.095 -0.614 1.00 96.31 99 PHE A N 1
ATOM 783 C CA . PHE A 1 99 ? -1.965 3.676 0.786 1.00 96.31 99 PHE A CA 1
ATOM 784 C C . PHE A 1 99 ? -3.080 4.371 1.577 1.00 96.31 99 PHE A C 1
ATOM 786 O O . PHE A 1 99 ? -3.883 3.703 2.224 1.00 96.31 99 PHE A O 1
ATOM 793 N N . ILE A 1 100 ? -3.208 5.698 1.474 1.00 95.38 100 ILE A N 1
ATOM 794 C CA . ILE A 1 100 ? -4.257 6.455 2.177 1.00 95.38 100 ILE A CA 1
ATOM 795 C C . ILE A 1 100 ? -5.659 6.055 1.698 1.00 95.38 100 ILE A C 1
ATOM 797 O O . ILE A 1 100 ? -6.554 5.823 2.512 1.00 95.38 100 ILE A O 1
ATOM 801 N N . SER A 1 101 ? -5.873 6.002 0.382 1.00 95.06 101 SER A N 1
ATOM 802 C CA . SER A 1 101 ? -7.203 5.759 -0.197 1.00 95.06 101 SER A CA 1
ATOM 803 C C . SER A 1 101 ? -7.692 4.316 -0.021 1.00 95.06 101 SER A C 1
ATOM 805 O O . SER A 1 101 ? -8.892 4.098 0.156 1.00 95.06 101 SER A O 1
ATOM 807 N N . GLN A 1 102 ? -6.774 3.352 -0.007 1.00 97.38 102 GLN A N 1
ATOM 808 C CA . GLN A 1 102 ? -7.054 1.916 0.052 1.00 97.38 102 GLN A CA 1
ATOM 809 C C . GLN A 1 102 ? -6.902 1.322 1.464 1.00 97.38 102 GLN A C 1
ATOM 811 O O . GLN A 1 102 ? -7.257 0.164 1.681 1.00 97.38 102 GLN A O 1
ATOM 816 N N . SER A 1 103 ? -6.440 2.115 2.438 1.00 97.56 103 SER A N 1
ATOM 817 C CA . SER A 1 103 ? -6.468 1.758 3.862 1.00 97.56 103 SER A CA 1
ATOM 818 C C . SER A 1 103 ? -7.891 1.499 4.369 1.00 97.56 103 SER A C 1
ATOM 820 O O . SER A 1 103 ? -8.884 1.988 3.809 1.00 97.56 103 SER A O 1
ATOM 822 N N . ALA A 1 104 ? -7.983 0.791 5.497 1.00 96.81 104 ALA A N 1
ATOM 823 C CA . ALA A 1 104 ? -9.232 0.545 6.205 1.00 96.81 104 ALA A CA 1
ATOM 824 C C . ALA A 1 104 ? -9.957 1.864 6.535 1.00 96.81 104 ALA A C 1
ATOM 826 O O . ALA A 1 104 ? -9.353 2.931 6.650 1.00 96.81 104 ALA A O 1
ATOM 827 N N . SER A 1 105 ? -11.288 1.820 6.639 1.00 95.50 105 SER A N 1
ATOM 828 C CA . SER A 1 105 ? -12.111 3.040 6.605 1.00 95.50 105 SER A CA 1
ATOM 829 C C . SER A 1 105 ? -11.845 4.036 7.746 1.00 95.50 105 SER A C 1
ATOM 831 O O . SER A 1 105 ? -11.911 5.246 7.534 1.00 95.50 105 SER A O 1
ATOM 833 N N . ASP A 1 106 ? -11.546 3.540 8.940 1.00 94.62 106 ASP A N 1
ATOM 834 C CA . ASP A 1 106 ? -11.137 4.276 10.137 1.00 94.62 106 ASP A CA 1
ATOM 835 C C . ASP A 1 106 ? -9.769 4.947 9.952 1.00 94.62 106 ASP A C 1
ATOM 837 O O . ASP A 1 106 ? -9.626 6.150 10.192 1.00 94.62 106 ASP A O 1
ATOM 841 N N . ILE A 1 107 ? -8.797 4.192 9.439 1.00 96.19 107 ILE A N 1
ATOM 842 C CA . ILE A 1 107 ? -7.441 4.660 9.139 1.00 96.19 107 ILE A CA 1
ATOM 843 C C . ILE A 1 107 ? -7.473 5.721 8.040 1.00 96.19 107 ILE A C 1
ATOM 845 O O . ILE A 1 107 ? -6.968 6.826 8.234 1.00 96.19 107 ILE A O 1
ATOM 849 N N . ARG A 1 108 ? -8.147 5.443 6.919 1.00 95.44 108 ARG A N 1
ATOM 850 C CA . ARG A 1 108 ? -8.328 6.387 5.809 1.00 95.44 108 ARG A CA 1
ATOM 851 C C . ARG A 1 108 ? -8.924 7.707 6.288 1.00 95.44 108 ARG A C 1
ATOM 853 O O . ARG A 1 108 ? -8.383 8.768 5.986 1.00 95.44 108 ARG A O 1
ATOM 860 N N . LYS A 1 109 ? -10.004 7.654 7.078 1.00 94.50 109 LYS A N 1
ATOM 861 C CA . LYS A 1 109 ? -10.635 8.853 7.658 1.00 94.50 109 LYS A CA 1
ATOM 862 C C . LYS A 1 109 ? -9.678 9.627 8.560 1.00 94.50 109 LYS A C 1
ATOM 864 O O . LYS A 1 109 ? -9.751 10.852 8.588 1.00 94.50 109 LYS A O 1
ATOM 869 N N . LYS A 1 110 ? -8.816 8.943 9.321 1.00 94.75 110 LYS A N 1
ATOM 870 C CA . LYS A 1 110 ? -7.813 9.605 10.162 1.00 94.75 110 LYS A CA 1
ATOM 871 C C . LYS A 1 110 ? -6.754 10.293 9.308 1.00 94.75 110 LYS A C 1
ATOM 873 O O . LYS A 1 110 ? -6.504 11.470 9.538 1.00 94.75 110 LYS A O 1
ATOM 878 N N . LEU A 1 111 ? -6.181 9.591 8.331 1.00 94.50 111 LEU A N 1
ATOM 879 C CA . LEU A 1 111 ? -5.111 10.104 7.471 1.00 94.50 111 LEU A CA 1
ATOM 880 C C . LEU A 1 111 ? -5.574 11.296 6.620 1.00 94.50 111 LEU A C 1
ATOM 882 O O . LEU A 1 111 ? -4.874 12.298 6.547 1.00 94.50 111 LEU A O 1
ATOM 886 N N . GLN A 1 112 ? -6.783 11.242 6.052 1.00 91.81 112 GLN A N 1
ATOM 887 C CA . GLN A 1 112 ? -7.345 12.331 5.235 1.00 91.81 112 GLN A CA 1
ATOM 888 C C . GLN A 1 112 ? -7.636 13.618 6.022 1.00 91.81 112 GLN A C 1
ATOM 890 O O . GLN A 1 112 ? -7.723 14.688 5.429 1.00 91.81 112 GLN A O 1
ATOM 895 N N . LYS A 1 113 ? -7.809 13.527 7.346 1.00 91.50 113 LYS A N 1
ATOM 896 C CA . LYS A 1 113 ? -8.060 14.687 8.216 1.00 91.50 113 LYS A CA 1
ATOM 897 C C . LYS A 1 113 ? -6.787 15.404 8.659 1.00 91.50 113 LYS A C 1
ATOM 899 O O . LYS A 1 113 ? -6.890 16.454 9.284 1.00 91.50 113 LYS A O 1
ATOM 904 N N . LEU A 1 114 ? -5.611 14.832 8.415 1.00 88.44 114 LEU A N 1
ATOM 905 C CA . LEU A 1 114 ? -4.354 15.453 8.812 1.00 88.44 114 LEU A CA 1
ATOM 906 C C . LEU A 1 114 ? -4.025 16.584 7.842 1.00 88.44 114 LEU A C 1
ATOM 908 O O . LEU A 1 114 ? -3.857 16.357 6.643 1.00 88.44 114 LEU A O 1
ATOM 912 N N . GLU A 1 115 ? -3.905 17.799 8.366 1.00 76.44 115 GLU A N 1
ATOM 913 C CA . GLU A 1 115 ? -3.352 18.913 7.602 1.00 76.44 115 GLU A CA 1
ATOM 914 C C . GLU A 1 115 ? -1.938 18.541 7.125 1.00 76.44 115 GLU A C 1
ATOM 916 O O . GLU A 1 115 ? -1.112 18.054 7.897 1.00 76.44 115 GLU A O 1
ATOM 921 N N . GLY A 1 116 ? -1.672 18.703 5.827 1.00 76.00 116 GLY A N 1
ATOM 922 C CA . GLY A 1 116 ? -0.360 18.404 5.250 1.00 76.00 116 GLY A CA 1
ATOM 923 C C . GLY A 1 116 ? -0.078 16.932 4.921 1.00 76.00 116 GLY A C 1
ATOM 924 O O . GLY A 1 116 ? 1.074 16.612 4.637 1.00 76.00 116 GLY A O 1
ATOM 925 N N . PHE A 1 117 ? -1.079 16.035 4.874 1.00 77.88 117 PHE A N 1
ATOM 926 C CA . PHE A 1 117 ? -0.844 14.625 4.490 1.00 77.88 117 PHE A CA 1
ATOM 927 C C . PHE A 1 117 ? -0.162 14.469 3.117 1.00 77.88 117 PHE A C 1
ATOM 929 O O . PHE A 1 117 ? 0.566 13.507 2.892 1.00 77.88 117 PHE A O 1
ATOM 936 N N . ALA A 1 118 ? -0.354 15.431 2.207 1.00 75.62 118 ALA A N 1
ATOM 937 C CA . ALA A 1 118 ? 0.286 15.450 0.892 1.00 75.62 118 ALA A CA 1
ATOM 938 C C . ALA A 1 118 ? 1.824 15.564 0.951 1.00 75.62 118 ALA A C 1
ATOM 940 O O . ALA A 1 118 ? 2.484 15.231 -0.031 1.00 75.62 118 ALA A O 1
ATOM 941 N N . GLY A 1 119 ? 2.385 16.032 2.073 1.00 83.69 119 GLY A N 1
ATOM 942 C CA . GLY A 1 119 ? 3.829 16.136 2.305 1.00 83.69 119 GLY A CA 1
ATOM 943 C C . GLY A 1 119 ? 4.410 15.028 3.188 1.00 83.69 119 GLY A C 1
ATOM 944 O O . GLY A 1 119 ? 5.614 15.029 3.431 1.00 83.69 119 GLY A O 1
ATOM 945 N N . MET A 1 120 ? 3.587 14.100 3.688 1.00 90.56 120 MET A N 1
ATOM 946 C CA . MET A 1 120 ? 4.064 13.008 4.539 1.00 90.56 120 MET A CA 1
ATOM 947 C C . MET A 1 120 ? 4.718 11.905 3.706 1.00 90.56 120 MET A C 1
ATOM 949 O O . MET A 1 120 ? 4.228 11.531 2.636 1.00 90.56 120 MET A O 1
ATOM 953 N N . ASN A 1 121 ? 5.812 11.353 4.229 1.00 92.62 121 ASN A N 1
ATOM 954 C CA . ASN A 1 121 ? 6.418 10.149 3.671 1.00 92.62 121 ASN A CA 1
ATOM 955 C C . ASN A 1 121 ? 5.684 8.886 4.150 1.00 92.62 121 ASN A C 1
ATOM 957 O O . ASN A 1 121 ? 4.881 8.921 5.087 1.00 92.62 121 ASN A O 1
ATOM 961 N N . ILE A 1 122 ? 5.976 7.755 3.511 1.00 94.69 122 ILE A N 1
ATOM 962 C CA . ILE A 1 122 ? 5.281 6.502 3.795 1.00 94.69 122 ILE A CA 1
ATOM 963 C C . ILE A 1 122 ? 5.450 6.031 5.244 1.00 94.69 122 ILE A C 1
ATOM 965 O O . ILE A 1 122 ? 4.486 5.584 5.864 1.00 94.69 122 ILE A O 1
ATOM 969 N N . SER A 1 123 ? 6.641 6.187 5.823 1.00 94.88 123 SER A N 1
ATOM 970 C CA . SER A 1 123 ? 6.923 5.766 7.197 1.00 94.88 123 SER A CA 1
ATOM 971 C C . SER A 1 123 ? 6.053 6.515 8.206 1.00 94.88 123 SER A C 1
ATOM 973 O O . SER A 1 123 ? 5.494 5.899 9.112 1.00 94.88 123 SER A O 1
ATOM 975 N N . GLN A 1 124 ? 5.870 7.825 8.013 1.00 95.38 124 GLN A N 1
ATOM 976 C CA . GLN A 1 124 ? 4.979 8.644 8.840 1.00 95.38 124 GLN A CA 1
ATOM 977 C C . GLN A 1 124 ? 3.517 8.197 8.710 1.00 95.38 124 GLN A C 1
ATOM 979 O O . GLN A 1 124 ? 2.812 8.076 9.713 1.00 95.38 124 GLN A O 1
ATOM 984 N N . LEU A 1 125 ? 3.061 7.913 7.486 1.00 96.00 125 LEU A N 1
ATOM 985 C CA . LEU A 1 125 ? 1.700 7.428 7.241 1.00 96.00 125 LEU A CA 1
ATOM 986 C C . LEU A 1 125 ? 1.453 6.075 7.924 1.00 96.00 125 LEU A C 1
ATOM 988 O O . LEU A 1 125 ? 0.429 5.906 8.589 1.00 96.00 125 LEU A O 1
ATOM 992 N N . ILE A 1 126 ? 2.401 5.140 7.814 1.00 97.00 126 ILE A N 1
ATOM 993 C CA . ILE A 1 126 ? 2.337 3.822 8.460 1.00 97.00 126 ILE A CA 1
ATOM 994 C C . ILE A 1 126 ? 2.326 3.961 9.984 1.00 97.00 126 ILE A C 1
ATOM 996 O O . ILE A 1 126 ? 1.539 3.289 10.646 1.00 97.00 126 ILE A O 1
ATOM 1000 N N . GLU A 1 127 ? 3.148 4.842 10.561 1.00 97.12 127 GLU A N 1
ATOM 1001 C CA . GLU A 1 127 ? 3.185 5.054 12.012 1.00 97.12 127 GLU A CA 1
ATOM 1002 C C . GLU A 1 127 ? 1.822 5.514 12.549 1.00 97.12 127 GLU A C 1
ATOM 1004 O O . GLU A 1 127 ? 1.312 4.988 13.543 1.00 97.12 127 GLU A O 1
ATOM 1009 N N . ILE A 1 128 ? 1.195 6.473 11.870 1.00 95.69 128 ILE A N 1
ATOM 1010 C CA . ILE A 1 128 ? -0.113 6.998 12.266 1.00 95.69 128 ILE A CA 1
ATOM 1011 C C . ILE A 1 128 ? -1.203 5.943 12.066 1.00 95.69 128 ILE A C 1
ATOM 1013 O O . ILE A 1 128 ? -2.057 5.771 12.939 1.00 95.69 128 ILE A O 1
ATOM 1017 N N . ALA A 1 129 ? -1.163 5.213 10.950 1.00 96.94 129 ALA A N 1
ATOM 1018 C CA . ALA A 1 129 ? -2.085 4.117 10.686 1.00 96.94 129 ALA A CA 1
ATOM 1019 C C . ALA A 1 129 ? -1.979 3.020 11.757 1.00 96.94 129 ALA A C 1
ATOM 1021 O O . ALA A 1 129 ? -3.004 2.548 12.248 1.00 96.94 129 ALA A O 1
ATOM 1022 N N . ASN A 1 130 ? -0.759 2.664 12.175 1.00 97.44 130 ASN A N 1
ATOM 1023 C CA . ASN A 1 130 ? -0.521 1.677 13.228 1.00 97.44 130 ASN A CA 1
ATOM 1024 C C . ASN A 1 130 ? -1.122 2.124 14.564 1.00 97.44 130 ASN A C 1
ATOM 1026 O O . ASN A 1 130 ? -1.754 1.319 15.236 1.00 97.44 130 ASN A O 1
ATOM 1030 N N . LYS A 1 131 ? -1.012 3.410 14.927 1.00 96.12 131 LYS A N 1
ATOM 1031 C CA . LYS A 1 131 ? -1.652 3.940 16.147 1.00 96.12 131 LYS A CA 1
ATOM 1032 C C . LYS A 1 131 ? -3.172 3.759 16.118 1.00 96.12 131 LYS A C 1
ATOM 1034 O O . LYS A 1 131 ? -3.764 3.374 17.119 1.00 96.12 131 LYS A O 1
ATOM 1039 N N . VAL A 1 132 ? -3.812 4.014 14.975 1.00 95.62 132 VAL A N 1
ATOM 1040 C CA . VAL A 1 132 ? -5.264 3.810 14.820 1.00 95.62 132 VAL A CA 1
ATOM 1041 C C . VAL A 1 132 ? -5.625 2.328 14.908 1.00 95.62 132 VAL A C 1
ATOM 1043 O O . VAL A 1 132 ? -6.567 1.980 15.616 1.00 95.62 132 VAL A O 1
ATOM 1046 N N . TYR A 1 133 ? -4.860 1.471 14.229 1.00 96.00 133 TYR A N 1
ATOM 1047 C CA . TYR A 1 133 ? -5.055 0.023 14.239 1.00 96.00 133 TYR A CA 1
ATOM 1048 C C . TYR A 1 133 ? -4.954 -0.552 15.660 1.00 96.00 133 TYR A C 1
ATOM 1050 O O . TYR A 1 133 ? -5.880 -1.216 16.117 1.00 96.00 133 TYR A O 1
ATOM 1058 N N . SER A 1 134 ? -3.884 -0.232 16.393 1.00 95.06 134 SER A N 1
ATOM 1059 C CA . SER A 1 134 ? -3.672 -0.725 17.759 1.00 95.06 134 SER A CA 1
ATOM 1060 C C . SER A 1 134 ? -4.758 -0.258 18.726 1.00 95.06 134 SER A C 1
ATOM 1062 O O . SER A 1 134 ? -5.258 -1.058 19.511 1.00 95.06 134 SER A O 1
ATOM 1064 N N . ASN A 1 135 ? -5.178 1.009 18.636 1.00 92.94 135 ASN A N 1
ATOM 1065 C CA . ASN A 1 135 ? -6.263 1.525 19.475 1.00 92.94 135 ASN A CA 1
ATOM 1066 C C . ASN A 1 135 ? -7.574 0.765 19.230 1.00 92.94 135 ASN A C 1
ATOM 1068 O O . ASN A 1 135 ? -8.331 0.514 20.164 1.00 92.94 135 ASN A O 1
ATOM 1072 N N . ARG A 1 136 ? -7.854 0.391 17.976 1.00 91.50 136 ARG A N 1
ATOM 1073 C CA . ARG A 1 136 ? -9.034 -0.407 17.643 1.00 91.50 136 ARG A CA 1
ATOM 1074 C C . ARG A 1 136 ? -8.949 -1.806 18.252 1.00 91.50 136 ARG A C 1
ATOM 1076 O O . ARG A 1 136 ? -9.914 -2.226 18.885 1.00 91.50 136 ARG A O 1
ATOM 1083 N N . GLU A 1 137 ? -7.821 -2.495 18.097 1.00 89.44 137 GLU A N 1
ATOM 1084 C CA . GLU A 1 137 ? -7.615 -3.828 18.685 1.00 89.44 137 GLU A CA 1
ATOM 1085 C C . GLU A 1 137 ? -7.815 -3.803 20.206 1.00 89.44 137 GLU A C 1
ATOM 1087 O O . GLU A 1 137 ? -8.563 -4.616 20.748 1.00 89.44 137 GLU A O 1
ATOM 1092 N N . GLU A 1 138 ? -7.257 -2.795 20.882 1.00 90.75 138 GLU A N 1
ATOM 1093 C CA . GLU A 1 138 ? -7.432 -2.620 22.323 1.00 90.75 138 GLU A CA 1
ATOM 1094 C C . GLU A 1 138 ? -8.911 -2.422 22.698 1.00 90.75 138 GLU A C 1
ATOM 1096 O O . GLU A 1 138 ? -9.411 -3.049 23.634 1.00 90.75 138 GLU A O 1
ATOM 1101 N N . THR A 1 139 ? -9.655 -1.591 21.957 1.00 90.25 139 THR A N 1
ATOM 1102 C CA . THR A 1 139 ? -11.090 -1.392 22.233 1.00 90.25 139 THR A CA 1
ATOM 1103 C C . THR A 1 139 ? -11.907 -2.669 22.048 1.00 90.25 139 THR A C 1
ATOM 1105 O O . THR A 1 139 ? -12.769 -2.967 22.877 1.00 90.25 139 THR A O 1
ATOM 1108 N N . VAL A 1 140 ? -11.605 -3.460 21.014 1.00 89.38 140 VAL A N 1
ATOM 1109 C CA . VAL A 1 140 ? -12.268 -4.744 20.753 1.00 89.38 140 VAL A CA 1
ATOM 1110 C C . VAL A 1 140 ? -11.993 -5.732 21.888 1.00 89.38 140 VAL A C 1
ATOM 1112 O O . VAL A 1 140 ? -12.921 -6.379 22.383 1.00 89.38 140 VAL A O 1
ATOM 1115 N N . GLU A 1 141 ? -10.748 -5.816 22.356 1.00 89.81 141 GLU A N 1
ATOM 1116 C CA . GLU A 1 141 ? -10.365 -6.687 23.469 1.00 89.81 141 GLU A CA 1
ATOM 1117 C C . GLU A 1 141 ? -11.044 -6.268 24.783 1.00 89.81 141 GLU A C 1
ATOM 1119 O O . GLU A 1 141 ? -11.610 -7.102 25.500 1.00 89.81 141 GLU A O 1
ATOM 1124 N N . GLN A 1 142 ? -11.074 -4.967 25.081 1.00 91.69 142 GLN A N 1
ATOM 1125 C CA . GLN A 1 142 ? -11.750 -4.437 26.265 1.00 91.69 142 GLN A CA 1
ATOM 1126 C C . GLN A 1 142 ? -13.261 -4.717 26.247 1.00 91.69 142 GLN A C 1
ATOM 1128 O O . GLN A 1 142 ? -13.845 -5.072 27.276 1.00 91.69 142 GLN A O 1
ATOM 1133 N N . GLU A 1 143 ? -13.922 -4.570 25.099 1.00 92.50 143 GLU A N 1
ATOM 1134 C CA . GLU A 1 143 ? -15.344 -4.888 24.950 1.00 92.50 143 GLU A CA 1
ATOM 1135 C C . GLU A 1 143 ? -15.619 -6.387 25.094 1.00 92.50 143 GLU A C 1
ATOM 1137 O O . GLU A 1 143 ? -16.572 -6.781 25.781 1.00 92.50 143 GLU A O 1
ATOM 1142 N N . ALA A 1 144 ? -14.766 -7.231 24.508 1.00 93.19 144 ALA A N 1
ATOM 1143 C CA . ALA A 1 144 ? -14.8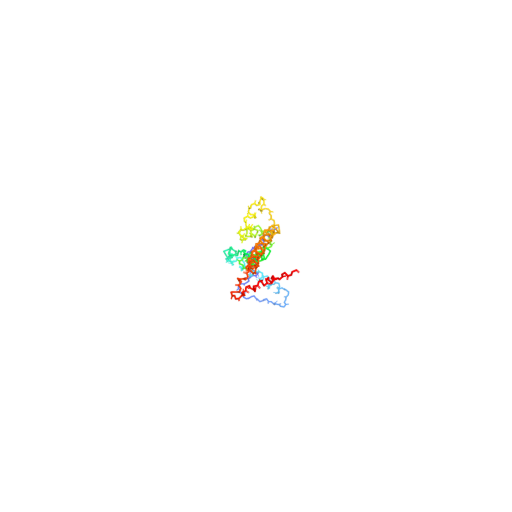41 -8.679 24.657 1.00 93.19 144 ALA A CA 1
ATOM 1144 C C . ALA A 1 144 ? -14.705 -9.087 26.131 1.00 93.19 144 ALA A C 1
ATOM 1146 O O . ALA A 1 144 ? -15.544 -9.837 26.642 1.00 93.19 144 ALA A O 1
ATOM 1147 N N . ARG A 1 145 ? -13.731 -8.510 26.844 1.00 94.69 145 ARG A N 1
ATOM 1148 C CA . ARG A 1 145 ? -13.531 -8.722 28.281 1.00 94.69 145 ARG A CA 1
ATOM 1149 C C . ARG A 1 145 ? -14.753 -8.306 29.097 1.00 94.69 145 ARG A C 1
ATOM 1151 O O . ARG A 1 145 ? -15.284 -9.122 29.849 1.00 94.69 145 ARG A O 1
ATOM 1158 N N . LYS A 1 146 ? -15.282 -7.094 28.888 1.00 95.50 146 LYS A N 1
ATOM 1159 C CA . LYS A 1 146 ? -16.511 -6.621 29.560 1.00 95.50 146 LYS A CA 1
ATOM 1160 C C . LYS A 1 146 ? -17.699 -7.548 29.297 1.00 95.50 146 LYS A C 1
ATOM 1162 O O . LYS A 1 146 ? -18.526 -7.778 30.180 1.00 95.50 146 LYS A O 1
ATOM 1167 N N . ARG A 1 147 ? -17.818 -8.092 28.081 1.00 95.62 147 ARG A N 1
ATOM 1168 C CA . ARG A 1 147 ? -18.882 -9.043 27.727 1.00 95.62 147 ARG A CA 1
ATOM 1169 C C . ARG A 1 147 ? -18.707 -10.381 28.444 1.00 95.62 147 ARG A C 1
ATOM 1171 O O . ARG A 1 147 ? -19.707 -10.958 28.871 1.00 95.62 147 ARG A O 1
ATOM 1178 N N . MET A 1 148 ? -17.476 -10.868 28.580 1.00 95.69 148 MET A N 1
ATOM 1179 C CA . MET A 1 148 ? -17.169 -12.084 29.337 1.00 95.69 148 MET A CA 1
ATOM 1180 C C . MET A 1 148 ? -17.454 -11.909 30.831 1.00 95.69 148 MET A C 1
ATOM 1182 O O . MET A 1 148 ? -18.139 -12.749 31.407 1.00 95.69 148 MET A O 1
ATOM 1186 N N . GLU A 1 149 ? -17.033 -10.795 31.430 1.00 95.06 149 GLU A N 1
ATOM 1187 C CA . GLU A 1 149 ? -17.293 -10.472 32.840 1.00 95.06 149 GLU A CA 1
ATOM 1188 C C . GLU A 1 149 ? -18.800 -10.405 33.134 1.00 95.06 149 GLU A C 1
ATOM 1190 O O . GLU A 1 149 ? -19.277 -11.032 34.078 1.00 95.06 149 GLU A O 1
ATOM 1195 N N . LYS A 1 150 ? -19.586 -9.745 32.271 1.00 95.69 150 LYS A N 1
ATOM 1196 C CA . LYS A 1 150 ? -21.056 -9.719 32.392 1.00 95.69 150 LYS A CA 1
ATOM 1197 C C . LYS A 1 150 ? -21.676 -11.115 32.320 1.00 95.69 150 LYS A C 1
ATOM 1199 O O . LYS A 1 150 ? -22.575 -11.424 33.097 1.00 95.69 150 LYS A O 1
ATOM 1204 N N . LYS A 1 151 ? -21.214 -11.967 31.397 1.00 95.44 151 LYS A N 1
ATOM 1205 C CA . LYS A 1 151 ? -21.702 -13.353 31.284 1.00 95.44 151 LYS A CA 1
ATOM 1206 C C . LYS A 1 151 ? -21.359 -14.176 32.529 1.00 95.44 151 LYS A C 1
ATOM 1208 O O . LYS A 1 151 ? -22.220 -14.904 33.014 1.00 95.44 151 LYS A O 1
ATOM 1213 N N . ALA A 1 152 ? -20.142 -14.038 33.053 1.00 95.56 152 ALA A N 1
ATOM 1214 C CA . ALA A 1 152 ? -19.710 -14.720 34.269 1.00 95.56 152 ALA A CA 1
ATOM 1215 C C . ALA A 1 152 ? -20.520 -14.266 35.495 1.00 95.56 152 ALA A C 1
ATOM 1217 O O . ALA A 1 152 ? -20.982 -15.106 36.262 1.00 95.56 152 ALA A O 1
ATOM 1218 N N . ALA A 1 153 ? -20.775 -12.960 35.631 1.00 94.50 153 ALA A N 1
ATOM 1219 C CA . ALA A 1 153 ? -21.593 -12.410 36.711 1.00 94.50 153 ALA A CA 1
ATOM 1220 C C . ALA A 1 153 ? -23.040 -12.933 36.678 1.00 94.50 153 ALA A C 1
ATOM 1222 O O . ALA A 1 153 ? -23.586 -13.307 37.714 1.00 94.50 153 ALA A O 1
ATOM 1223 N N . LEU A 1 154 ? -23.654 -13.021 35.491 1.00 95.25 154 LEU A N 1
ATOM 1224 C CA . LEU A 1 154 ? -24.996 -13.597 35.337 1.00 95.25 154 LEU A CA 1
ATOM 1225 C C . LEU A 1 154 ? -25.036 -15.086 35.708 1.00 95.25 154 LEU A C 1
ATOM 1227 O O . LEU A 1 154 ? -26.006 -15.534 36.320 1.00 95.25 154 LEU A O 1
ATOM 1231 N N . LEU A 1 155 ? -23.992 -15.846 35.360 1.00 94.19 155 LEU A N 1
ATOM 1232 C CA . LEU A 1 155 ? -23.874 -17.258 35.727 1.00 94.19 155 LEU A CA 1
ATOM 1233 C C . LEU A 1 155 ? -23.730 -17.430 37.247 1.00 94.19 155 LEU A C 1
ATOM 1235 O O . LEU A 1 155 ? -24.437 -18.244 37.834 1.00 94.19 155 LEU A O 1
ATOM 1239 N N . ALA A 1 156 ? -22.868 -16.636 37.888 1.00 93.25 156 ALA A N 1
ATOM 1240 C CA . ALA A 1 156 ? -22.685 -16.655 39.339 1.00 93.25 156 ALA A CA 1
ATOM 1241 C C . ALA A 1 156 ? -23.994 -16.323 40.078 1.00 93.25 156 ALA A C 1
ATOM 1243 O O . ALA A 1 156 ? -24.426 -17.087 40.938 1.00 93.25 156 ALA A O 1
ATOM 1244 N N . ALA A 1 157 ? -24.696 -15.264 39.662 1.00 91.31 157 ALA A N 1
ATOM 1245 C CA . ALA A 1 157 ? -25.981 -14.877 40.246 1.00 91.31 157 ALA A CA 1
ATOM 1246 C C . ALA A 1 157 ? -27.075 -15.953 40.086 1.00 91.31 157 ALA A C 1
ATOM 1248 O O . ALA A 1 157 ? -27.979 -16.058 40.915 1.00 91.31 157 ALA A O 1
ATOM 1249 N N . ALA A 1 158 ? -27.024 -16.761 39.022 1.00 89.31 158 ALA A N 1
ATOM 1250 C CA . ALA A 1 158 ? -27.948 -17.878 38.838 1.00 89.31 158 ALA A CA 1
ATOM 1251 C C . ALA A 1 158 ? -27.660 -19.045 39.799 1.00 89.31 158 ALA A C 1
ATOM 1253 O O . ALA A 1 158 ? -28.604 -19.703 40.235 1.00 89.31 158 ALA A O 1
ATOM 1254 N N . LEU A 1 159 ? -26.387 -19.277 40.143 1.00 89.06 159 LEU A N 1
ATOM 1255 C CA . LEU A 1 159 ? -25.957 -20.311 41.091 1.00 89.06 159 LEU A CA 1
ATOM 1256 C C . LEU A 1 159 ? -26.189 -19.910 42.558 1.00 89.06 159 LEU A C 1
ATOM 1258 O O . LEU A 1 159 ? -26.420 -20.783 43.388 1.00 89.06 159 LEU A O 1
ATOM 1262 N N . GLU A 1 160 ? -26.174 -18.613 42.879 1.00 79.31 160 GLU A N 1
ATOM 1263 C CA . GLU A 1 160 ? -26.454 -18.099 44.231 1.00 79.31 160 GLU A CA 1
ATOM 1264 C C . GLU A 1 160 ? -27.944 -18.109 44.611 1.00 79.31 160 GLU A C 1
ATOM 1266 O O . GLU A 1 160 ? -28.289 -17.908 45.778 1.00 79.31 160 GLU A O 1
ATOM 1271 N N . LYS A 1 161 ? -28.858 -18.361 43.662 1.00 70.69 161 LYS A N 1
ATOM 1272 C CA . LYS A 1 161 ? -30.282 -18.499 43.995 1.00 70.69 161 LYS A CA 1
ATOM 1273 C C . LYS A 1 161 ? -30.483 -19.711 44.916 1.00 70.69 161 LYS A C 1
ATOM 1275 O O . LYS A 1 161 ? -30.112 -20.820 44.527 1.00 70.69 161 LYS A O 1
ATOM 1280 N N . PRO A 1 162 ? -31.111 -19.542 46.099 1.00 62.03 162 PRO A N 1
ATOM 1281 C CA . PRO A 1 162 ? -31.333 -20.648 47.019 1.00 62.03 162 PRO A CA 1
ATOM 1282 C C . PRO A 1 162 ? -32.118 -21.760 46.328 1.00 62.03 162 PRO A C 1
ATOM 1284 O O . PRO A 1 162 ? -33.170 -21.506 45.731 1.00 62.03 162 PRO A O 1
ATOM 1287 N N . LEU A 1 163 ? -31.620 -22.995 46.430 1.00 61.19 163 LEU A N 1
ATOM 1288 C CA . LEU A 1 163 ? -32.387 -24.170 46.037 1.00 61.19 163 LEU A CA 1
ATOM 1289 C C . LEU A 1 163 ? -33.729 -24.133 46.783 1.00 61.19 163 LEU A C 1
ATOM 1291 O O . LEU A 1 163 ? -33.735 -23.919 48.001 1.00 61.19 163 LEU A O 1
ATOM 1295 N N . PRO A 1 164 ? -34.866 -24.321 46.087 1.00 66.75 164 PRO A N 1
ATOM 1296 C CA . PRO A 1 164 ? -36.157 -24.347 46.749 1.00 66.75 164 PRO A CA 1
ATOM 1297 C C . PRO A 1 164 ? -36.125 -25.409 47.857 1.00 66.75 164 PRO A C 1
ATOM 1299 O O . PRO A 1 164 ? -35.561 -26.490 47.644 1.00 66.75 164 PRO A O 1
ATOM 1302 N N . PRO A 1 165 ? -36.700 -25.123 49.040 1.00 54.62 165 PRO A N 1
ATOM 1303 C CA . PRO A 1 165 ? -36.673 -26.059 50.149 1.00 54.62 165 PRO A CA 1
ATOM 1304 C C . PRO A 1 165 ? -37.251 -27.396 49.687 1.00 54.62 165 PRO A C 1
ATOM 1306 O O . PRO A 1 165 ? -38.350 -27.456 49.126 1.00 54.62 165 PRO A O 1
ATOM 1309 N N . ARG A 1 166 ? -36.485 -28.475 49.898 1.00 50.47 166 ARG A N 1
ATOM 1310 C CA . ARG A 1 166 ? -36.929 -29.848 49.641 1.00 50.47 166 ARG A CA 1
ATOM 1311 C C . ARG A 1 166 ? -38.241 -30.050 50.402 1.00 50.47 166 ARG A C 1
ATOM 1313 O O . ARG A 1 166 ? -38.242 -30.105 51.631 1.00 50.47 166 ARG A O 1
ATOM 1320 N N . LYS A 1 167 ? -39.363 -30.136 49.677 1.00 49.94 167 LYS A N 1
ATOM 1321 C CA . LYS A 1 167 ? -40.668 -30.506 50.242 1.00 49.94 167 LYS A CA 1
ATOM 1322 C C . LYS A 1 167 ? -40.512 -31.876 50.908 1.00 49.94 167 LYS A C 1
ATOM 1324 O O . LYS A 1 167 ? -40.447 -32.881 50.209 1.00 49.94 167 LYS A O 1
ATOM 1329 N N . GLY A 1 168 ? -40.391 -31.910 52.236 1.00 55.78 168 GLY A N 1
ATOM 1330 C CA . GLY A 1 168 ? -40.279 -33.173 52.968 1.00 55.78 168 GLY A CA 1
ATOM 1331 C C . GLY A 1 168 ? -39.826 -33.117 54.428 1.00 55.78 168 GLY A C 1
ATOM 1332 O O . GLY A 1 168 ? -40.139 -34.052 55.157 1.00 55.78 168 GLY A O 1
ATOM 1333 N N . GLN A 1 169 ? -39.149 -32.070 54.909 1.00 53.78 169 GLN A N 1
ATOM 1334 C CA . GLN A 1 169 ? -38.771 -32.016 56.331 1.00 53.78 169 GLN A CA 1
ATOM 1335 C C . GLN A 1 169 ? -39.865 -31.336 57.162 1.00 53.78 169 GLN A C 1
ATOM 1337 O O . GLN A 1 169 ? -40.011 -30.116 57.159 1.00 53.78 169 GLN A O 1
ATOM 1342 N N . ARG A 1 170 ? -40.672 -32.165 57.841 1.00 46.75 170 ARG A N 1
ATOM 1343 C CA . ARG A 1 170 ? -41.572 -31.740 58.923 1.00 46.75 170 ARG A CA 1
ATOM 1344 C C . ARG A 1 170 ? -40.736 -31.104 60.046 1.00 46.75 170 ARG A C 1
ATOM 1346 O O . ARG A 1 170 ? -39.698 -31.669 60.380 1.00 46.75 170 ARG A O 1
ATOM 1353 N N . PRO A 1 171 ? -41.177 -29.996 60.664 1.00 44.97 171 PRO A N 1
ATOM 1354 C CA . PRO A 1 171 ? -40.555 -29.516 61.889 1.00 44.97 171 PRO A CA 1
ATOM 1355 C C . PRO A 1 171 ? -40.875 -30.500 63.020 1.00 44.97 171 PRO A C 1
ATOM 1357 O O . PRO A 1 171 ? -42.048 -30.780 63.276 1.00 44.97 171 PRO A O 1
ATOM 1360 N N . GLU A 1 172 ? -39.848 -31.039 63.679 1.00 48.50 172 GLU A N 1
ATOM 1361 C CA . GLU A 1 172 ? -40.024 -31.798 64.917 1.00 48.50 172 GLU A CA 1
ATOM 1362 C C . GLU A 1 172 ? -40.619 -30.890 66.000 1.00 48.50 172 GLU A C 1
ATOM 1364 O O . GLU A 1 172 ? -40.164 -29.766 66.236 1.00 48.50 172 GLU A O 1
ATOM 1369 N N . GLY A 1 173 ? -41.700 -31.374 66.611 1.00 45.66 173 GLY A N 1
ATOM 1370 C CA . GLY A 1 173 ? -42.446 -30.676 67.645 1.00 45.66 173 GLY A CA 1
ATOM 1371 C C . GLY A 1 173 ? -41.599 -30.448 68.893 1.00 45.66 173 GLY A C 1
ATOM 1372 O O . GLY A 1 173 ? -40.958 -31.358 69.413 1.00 45.66 173 GLY A O 1
ATOM 1373 N N . LYS A 1 174 ? -41.634 -29.213 69.395 1.00 46.94 174 LYS A N 1
ATOM 1374 C CA . LYS A 1 174 ? -41.115 -28.861 70.715 1.00 46.94 174 LYS A CA 1
ATOM 1375 C C . LYS A 1 174 ? -41.994 -29.516 71.783 1.00 46.94 174 LYS A C 1
ATOM 1377 O O . LYS A 1 174 ? -43.092 -29.034 72.055 1.00 46.94 174 LYS A O 1
ATOM 1382 N N . ASN A 1 175 ? -41.503 -30.587 72.399 1.00 45.31 175 ASN A N 1
ATOM 1383 C CA . ASN A 1 175 ? -42.087 -31.140 73.617 1.00 45.31 175 ASN A CA 1
ATOM 1384 C C . ASN A 1 175 ? -41.634 -30.292 74.814 1.00 45.31 175 ASN A C 1
ATOM 1386 O O . ASN A 1 175 ? -40.566 -30.525 75.373 1.00 45.31 175 ASN A O 1
ATOM 1390 N N . ASN A 1 176 ? -42.450 -29.316 75.213 1.00 45.16 176 ASN A N 1
ATOM 1391 C CA . ASN A 1 176 ? -42.353 -28.734 76.550 1.00 45.16 176 ASN A CA 1
ATOM 1392 C C . ASN A 1 176 ? -43.110 -29.647 77.521 1.00 45.16 176 ASN A C 1
ATOM 1394 O O . ASN A 1 176 ? -44.337 -29.604 77.592 1.00 45.16 176 ASN A O 1
ATOM 1398 N N . LEU A 1 177 ? -42.373 -30.475 78.260 1.00 46.97 177 LEU A N 1
ATOM 1399 C CA . LEU A 1 177 ? -42.890 -31.147 79.448 1.00 46.97 177 LEU A CA 1
ATOM 1400 C C . LEU A 1 177 ? -42.873 -30.161 80.617 1.00 46.97 177 LEU A C 1
ATOM 1402 O O . LEU A 1 177 ? -41.828 -29.717 81.084 1.00 46.97 177 LEU A O 1
ATOM 1406 N N . HIS A 1 178 ? -44.082 -29.811 81.035 1.00 48.06 178 HIS A N 1
ATOM 1407 C CA . HIS A 1 178 ? -44.406 -29.185 82.300 1.00 48.06 178 HIS A CA 1
ATOM 1408 C C . HIS A 1 178 ? -44.431 -30.262 83.389 1.00 48.06 178 HIS A C 1
ATOM 1410 O O . HIS A 1 178 ? -45.237 -31.184 83.289 1.00 48.06 178 HIS A O 1
ATOM 1416 N N . THR A 1 179 ? -43.631 -30.115 84.443 1.00 49.72 179 THR A N 1
ATOM 1417 C CA . THR A 1 179 ? -43.903 -30.740 85.746 1.00 49.72 179 THR A CA 1
ATOM 1418 C C . THR A 1 179 ? -43.443 -29.800 86.858 1.00 49.72 179 THR A C 1
ATOM 1420 O O . THR A 1 179 ? -42.259 -29.472 86.926 1.00 49.72 179 THR A O 1
ATOM 1423 N N . GLY A 1 180 ? -44.394 -29.377 87.706 1.00 49.41 180 GLY A N 1
ATOM 1424 C CA . GLY A 1 180 ? -44.140 -28.903 89.077 1.00 49.41 180 GLY A CA 1
ATOM 1425 C C . GLY A 1 180 ? -43.416 -29.977 89.904 1.00 49.41 180 GLY A C 1
ATOM 1426 O O . GLY A 1 180 ? -43.289 -31.116 89.458 1.00 49.41 180 GLY A O 1
ATOM 1427 N N . VAL A 1 181 ? -42.882 -29.699 91.088 1.00 49.69 181 VAL A N 1
ATOM 1428 C CA . VAL A 1 181 ? -43.357 -28.877 92.215 1.00 49.69 181 VAL A CA 1
ATOM 1429 C C . VAL A 1 181 ? -42.166 -28.184 92.870 1.00 49.69 181 VAL A C 1
ATOM 1431 O O . VAL A 1 181 ? -41.073 -28.792 92.854 1.00 49.69 181 VAL A O 1
#

Radius of gyration: 38.0 Å; chains: 1; bounding box: 80×52×132 Å

pLDDT: mean 81.3, std 16.85, range [35.09, 98.06]